Protein AF-A0A4R4YKB8-F1 (afdb_monomer)

Nearest PDB structures (foldseek):
  5j60-assembly3_B  TM=6.628E-01  e=6.840E+00  Gloeobacter violaceus PCC 7421

Structure (mmCIF, N/CA/C/O backbone):
data_AF-A0A4R4YKB8-F1
#
_entry.id   AF-A0A4R4YKB8-F1
#
loop_
_atom_site.group_PDB
_atom_site.id
_atom_site.type_symbol
_atom_site.label_atom_id
_atom_site.label_alt_id
_atom_site.label_comp_id
_atom_site.label_asym_id
_atom_site.label_entity_id
_atom_site.label_seq_id
_atom_site.pdbx_PDB_ins_code
_atom_site.Cartn_x
_atom_site.Cartn_y
_atom_site.Cartn_z
_atom_site.occupancy
_atom_site.B_iso_or_equiv
_atom_site.auth_seq_id
_atom_site.auth_comp_id
_atom_site.auth_asym_id
_atom_site.auth_atom_id
_atom_site.pdbx_PDB_model_num
ATOM 1 N N . MET A 1 1 ? 16.520 19.336 -12.513 1.00 54.56 1 MET A N 1
ATOM 2 C CA . MET A 1 1 ? 17.257 18.142 -12.962 1.00 54.56 1 MET A CA 1
ATOM 3 C C . MET A 1 1 ? 18.213 17.716 -11.868 1.00 54.56 1 MET A C 1
ATOM 5 O O . MET A 1 1 ? 18.776 18.587 -11.212 1.00 54.56 1 MET A O 1
ATOM 9 N N . HIS A 1 2 ? 18.324 16.413 -11.619 1.00 65.62 2 HIS A N 1
ATOM 10 C CA . HIS A 1 2 ? 19.392 15.874 -10.780 1.00 65.62 2 HIS A CA 1
ATOM 11 C C . HIS A 1 2 ? 20.683 15.887 -11.615 1.00 65.62 2 HIS A C 1
ATOM 13 O O . HIS A 1 2 ? 20.592 15.575 -12.800 1.00 65.62 2 HIS A O 1
ATOM 19 N N . PRO A 1 3 ? 21.843 16.277 -11.063 1.00 76.94 3 PRO A N 1
ATOM 20 C CA . PRO A 1 3 ? 23.078 16.416 -11.842 1.00 76.94 3 PRO A CA 1
ATOM 21 C C . PRO A 1 3 ? 23.581 15.104 -12.471 1.00 76.94 3 PRO A C 1
ATOM 23 O O . PRO A 1 3 ? 24.388 15.168 -13.389 1.00 76.94 3 PRO A O 1
ATOM 26 N N . ASP A 1 4 ? 23.070 13.949 -12.032 1.00 82.44 4 ASP A N 1
ATOM 27 C CA . ASP A 1 4 ? 23.545 12.628 -12.467 1.00 82.44 4 ASP A CA 1
ATOM 28 C C . ASP A 1 4 ? 22.617 11.922 -13.480 1.00 82.44 4 ASP A C 1
ATOM 30 O O . ASP A 1 4 ? 22.760 10.724 -13.709 1.00 82.44 4 ASP A O 1
ATOM 34 N N . ILE A 1 5 ? 21.640 12.624 -14.071 1.00 81.31 5 ILE A N 1
ATOM 35 C CA . ILE A 1 5 ? 20.732 12.051 -15.081 1.00 81.31 5 ILE A CA 1
ATOM 36 C C . ILE A 1 5 ? 20.982 12.748 -16.420 1.00 81.31 5 ILE A C 1
ATOM 38 O O . ILE A 1 5 ? 20.761 13.955 -16.533 1.00 81.31 5 ILE A O 1
ATOM 42 N N . ALA A 1 6 ? 21.443 11.983 -17.410 1.00 84.50 6 ALA A N 1
ATOM 43 C CA . ALA A 1 6 ? 21.543 12.434 -18.795 1.00 84.50 6 ALA A CA 1
ATOM 44 C C . ALA A 1 6 ? 20.150 12.488 -19.445 1.00 84.50 6 ALA A C 1
ATOM 46 O O . ALA A 1 6 ? 19.267 11.711 -19.084 1.00 84.50 6 ALA A O 1
ATOM 47 N N . ASP A 1 7 ? 19.9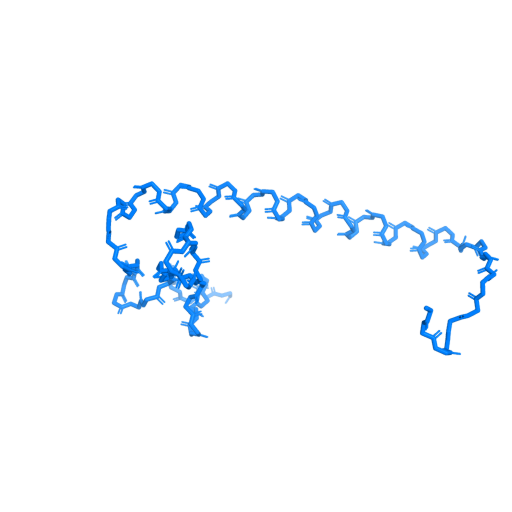56 13.414 -20.382 1.00 86.75 7 ASP A N 1
ATOM 48 C CA . ASP A 1 7 ? 18.690 13.631 -21.102 1.00 86.75 7 ASP A CA 1
ATOM 49 C C . ASP A 1 7 ? 18.669 12.828 -22.414 1.00 86.75 7 ASP A C 1
ATOM 51 O O . ASP A 1 7 ? 18.423 13.374 -23.485 1.00 86.75 7 ASP A O 1
ATOM 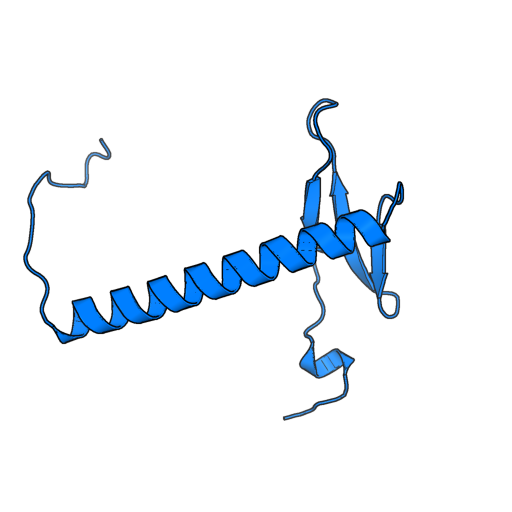55 N N . ASP A 1 8 ? 19.017 11.541 -22.323 1.00 91.50 8 ASP A N 1
ATOM 56 C CA . ASP A 1 8 ? 19.110 10.625 -23.459 1.00 91.50 8 ASP A CA 1
ATOM 57 C C . ASP A 1 8 ? 18.114 9.469 -23.295 1.00 91.50 8 ASP A C 1
ATOM 59 O O . ASP A 1 8 ? 17.928 8.935 -22.197 1.00 91.50 8 ASP A O 1
ATOM 63 N N . ASP A 1 9 ? 17.514 9.051 -24.407 1.00 93.31 9 ASP A N 1
ATOM 64 C CA . ASP A 1 9 ? 16.636 7.886 -24.470 1.00 93.31 9 ASP A CA 1
ATOM 65 C C . ASP A 1 9 ? 17.434 6.624 -24.838 1.00 93.31 9 ASP A C 1
ATOM 67 O O . ASP A 1 9 ? 18.354 6.667 -25.660 1.00 93.31 9 ASP A O 1
ATOM 71 N N . ILE A 1 10 ? 17.059 5.480 -24.260 1.00 95.69 10 ILE A N 1
ATOM 72 C CA . ILE A 1 10 ? 17.585 4.164 -24.646 1.00 95.69 10 ILE A CA 1
ATOM 73 C C . ILE A 1 10 ? 16.442 3.214 -24.987 1.00 95.69 10 ILE A C 1
ATOM 75 O O . ILE A 1 10 ? 15.389 3.238 -24.348 1.00 95.69 10 ILE A O 1
ATOM 79 N N . ASP A 1 11 ? 16.688 2.328 -25.946 1.00 94.69 11 ASP A N 1
ATOM 80 C CA . ASP A 1 11 ? 15.835 1.170 -26.180 1.00 94.69 11 ASP A CA 1
ATOM 81 C C . ASP A 1 11 ? 16.226 0.046 -25.214 1.00 94.69 11 ASP A C 1
ATOM 83 O O . ASP A 1 11 ? 17.403 -0.299 -25.073 1.00 94.69 11 ASP A O 1
ATOM 87 N N . LEU A 1 12 ? 15.230 -0.515 -24.531 1.00 95.06 12 LEU A N 1
ATOM 88 C CA . LEU A 1 12 ? 15.406 -1.674 -23.659 1.00 95.06 12 LEU A CA 1
ATOM 89 C C . LEU A 1 12 ? 15.283 -2.967 -24.465 1.00 95.06 12 LEU A C 1
ATOM 91 O O . LEU A 1 12 ? 14.560 -3.024 -25.459 1.00 95.06 12 LEU A O 1
ATOM 95 N N . ASP A 1 13 ? 15.950 -4.020 -24.000 1.00 96.88 13 ASP A N 1
ATOM 96 C CA . ASP A 1 13 ? 15.691 -5.372 -24.479 1.00 96.88 13 ASP A CA 1
ATOM 97 C C . ASP A 1 13 ? 14.316 -5.887 -24.010 1.00 96.88 13 ASP A C 1
ATOM 99 O O . ASP A 1 13 ? 13.744 -5.409 -23.020 1.00 96.88 13 ASP A O 1
ATOM 103 N N . ASP A 1 14 ? 13.797 -6.883 -24.729 1.00 96.50 14 ASP A N 1
ATOM 104 C CA . ASP A 1 14 ? 12.466 -7.447 -24.495 1.00 96.50 14 ASP A CA 1
ATOM 105 C C . ASP A 1 14 ? 12.311 -8.036 -23.084 1.00 96.50 14 ASP A C 1
ATOM 107 O O . ASP A 1 14 ? 11.233 -7.918 -22.494 1.00 96.50 14 ASP A O 1
ATOM 111 N N . ASP A 1 15 ? 13.365 -8.633 -22.519 1.00 97.56 15 ASP A N 1
ATOM 112 C CA . ASP A 1 15 ? 13.313 -9.268 -21.199 1.00 97.56 15 ASP A CA 1
ATOM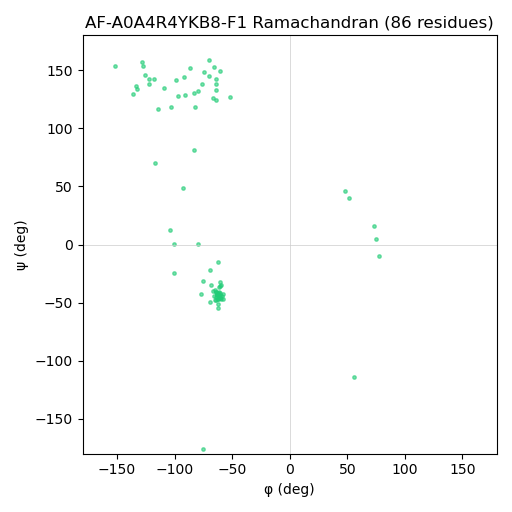 113 C C . ASP A 1 15 ? 13.158 -8.201 -20.105 1.00 97.56 15 ASP A C 1
ATOM 115 O O . ASP A 1 15 ? 12.240 -8.272 -19.278 1.00 97.56 15 ASP A O 1
ATOM 119 N N . THR A 1 16 ? 13.997 -7.161 -20.143 1.00 96.94 16 THR A N 1
ATOM 120 C CA . THR A 1 16 ? 13.946 -6.033 -19.203 1.00 96.94 16 THR A CA 1
ATOM 121 C C . THR A 1 16 ? 12.618 -5.284 -19.306 1.00 96.94 16 THR A C 1
ATOM 123 O O . THR A 1 16 ? 11.996 -4.966 -18.285 1.00 96.94 16 THR A O 1
ATOM 126 N N . ALA A 1 17 ? 12.148 -5.019 -20.529 1.00 97.62 17 ALA A N 1
ATOM 127 C CA . ALA A 1 17 ? 10.873 -4.345 -20.751 1.00 97.62 17 ALA A CA 1
ATOM 128 C C . ALA A 1 17 ? 9.692 -5.176 -20.223 1.00 97.62 17 ALA A C 1
ATOM 130 O O . ALA A 1 17 ? 8.803 -4.638 -19.556 1.00 97.62 17 ALA A O 1
ATOM 131 N N . THR A 1 18 ? 9.691 -6.488 -20.473 1.00 97.75 18 THR A N 1
ATOM 132 C CA . THR A 1 18 ? 8.613 -7.390 -20.047 1.00 97.75 18 THR A CA 1
ATOM 133 C C . THR A 1 18 ? 8.520 -7.481 -18.528 1.00 97.75 18 THR A C 1
ATOM 135 O O . THR A 1 18 ? 7.431 -7.305 -17.976 1.00 97.75 18 THR A O 1
ATOM 138 N N . GLU A 1 19 ? 9.644 -7.691 -17.839 1.00 97.62 19 GLU A N 1
ATOM 139 C CA . GLU A 1 19 ? 9.682 -7.773 -16.374 1.00 97.62 19 GLU A CA 1
ATOM 140 C C . GLU A 1 19 ? 9.224 -6.459 -15.723 1.00 97.62 19 GLU A C 1
ATOM 142 O O . GLU A 1 19 ? 8.403 -6.447 -14.796 1.00 97.62 19 GLU A O 1
ATOM 147 N N . TYR A 1 20 ? 9.695 -5.321 -16.243 1.00 97.31 20 TYR A N 1
ATOM 148 C CA . TYR A 1 20 ? 9.281 -4.016 -15.736 1.00 97.31 20 TYR A CA 1
AT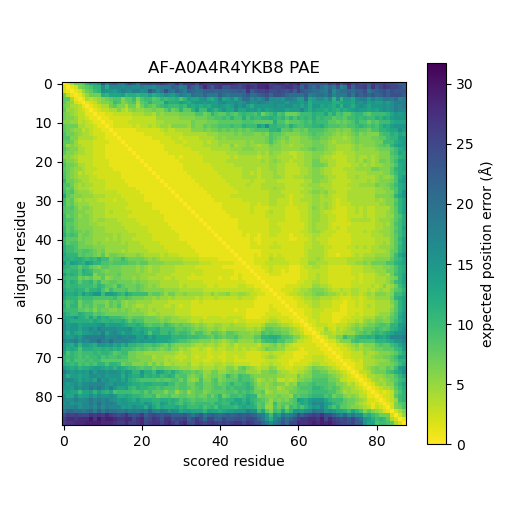OM 149 C C . TYR A 1 20 ? 7.775 -3.784 -15.920 1.00 97.31 20 TYR A C 1
ATOM 151 O O . TYR A 1 20 ? 7.086 -3.372 -14.986 1.00 97.31 20 TYR A O 1
ATOM 159 N N . LEU A 1 21 ? 7.231 -4.074 -17.104 1.00 98.06 21 LEU A N 1
ATOM 160 C CA . LEU A 1 21 ? 5.808 -3.874 -17.381 1.00 98.06 21 LEU A CA 1
ATOM 161 C C . LEU A 1 21 ? 4.918 -4.811 -16.557 1.00 98.06 21 LEU A C 1
ATOM 163 O O . LEU A 1 21 ? 3.878 -4.374 -16.052 1.00 98.06 21 LEU A O 1
ATOM 167 N N . ALA A 1 22 ? 5.326 -6.071 -16.388 1.00 97.75 22 ALA A N 1
ATOM 168 C CA . ALA A 1 22 ? 4.613 -7.042 -15.565 1.00 97.75 22 ALA A CA 1
ATOM 169 C C . ALA A 1 22 ? 4.568 -6.590 -14.098 1.00 97.75 22 ALA A C 1
ATOM 171 O O . ALA A 1 22 ? 3.483 -6.404 -13.536 1.00 97.75 22 ALA A O 1
ATOM 172 N N . SER A 1 23 ? 5.731 -6.309 -13.506 1.00 97.19 23 SER A N 1
ATOM 173 C CA . SER A 1 23 ? 5.829 -5.850 -12.117 1.00 97.19 23 SER A CA 1
ATOM 174 C C . SER A 1 23 ? 5.103 -4.517 -11.889 1.00 97.19 23 SER A C 1
ATOM 176 O O . SER A 1 23 ? 4.432 -4.341 -10.868 1.00 97.19 23 SER A O 1
ATOM 178 N N . PHE A 1 24 ? 5.135 -3.596 -12.858 1.00 97.44 24 PHE A N 1
ATOM 179 C CA . PHE A 1 24 ? 4.386 -2.340 -12.797 1.00 97.44 24 PHE A CA 1
ATOM 180 C C . PHE A 1 24 ? 2.868 -2.566 -12.782 1.00 97.44 2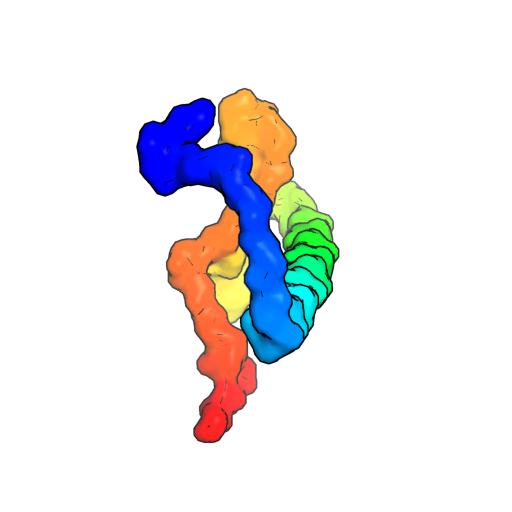4 PHE A C 1
ATOM 182 O O . PHE A 1 24 ? 2.146 -1.959 -11.980 1.00 97.44 24 PHE A O 1
ATOM 189 N N . ALA A 1 25 ? 2.360 -3.452 -13.641 1.00 97.31 25 ALA A N 1
ATOM 190 C CA . ALA A 1 25 ? 0.939 -3.787 -13.688 1.00 97.31 25 ALA A CA 1
ATOM 191 C C . ALA A 1 25 ? 0.464 -4.450 -12.383 1.00 97.31 25 ALA A C 1
ATOM 193 O O . ALA A 1 25 ? -0.612 -4.120 -11.859 1.00 97.31 25 ALA A O 1
ATOM 194 N N . GLU A 1 26 ? 1.279 -5.342 -11.822 1.00 97.12 26 GLU A N 1
ATOM 195 C CA . GLU A 1 26 ? 1.028 -5.978 -10.531 1.00 97.12 26 GLU A CA 1
ATOM 196 C C . GLU A 1 26 ? 1.026 -4.964 -9.387 1.00 97.12 26 GLU A C 1
ATOM 198 O O . GLU A 1 26 ? 0.072 -4.930 -8.600 1.00 97.12 26 GLU A O 1
ATOM 203 N N . ALA A 1 27 ? 2.031 -4.085 -9.331 1.00 95.88 27 ALA A N 1
ATOM 204 C CA . ALA A 1 27 ? 2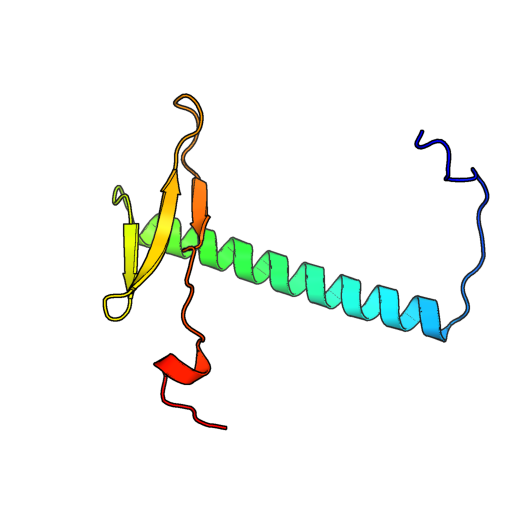.134 -3.030 -8.330 1.00 95.88 27 ALA A CA 1
ATOM 205 C C . ALA A 1 27 ? 0.911 -2.105 -8.367 1.00 95.88 27 ALA A C 1
ATOM 207 O O . ALA A 1 27 ? 0.278 -1.871 -7.334 1.00 95.88 27 ALA A O 1
ATOM 208 N N . LYS A 1 28 ? 0.503 -1.660 -9.561 1.00 97.25 28 LYS A N 1
ATOM 209 C CA . LYS A 1 28 ? -0.686 -0.816 -9.747 1.00 97.25 28 LYS A CA 1
ATOM 210 C C . LYS A 1 28 ? -1.963 -1.518 -9.283 1.00 97.25 28 LYS A C 1
ATOM 212 O O . LYS A 1 28 ? -2.818 -0.918 -8.627 1.00 97.25 28 LYS A O 1
ATOM 217 N N . THR A 1 29 ? -2.090 -2.808 -9.583 1.00 96.12 29 THR A N 1
ATOM 218 C CA . THR A 1 29 ? -3.232 -3.620 -9.148 1.00 96.12 29 THR A CA 1
ATOM 219 C C . THR A 1 29 ? -3.253 -3.789 -7.626 1.00 96.12 29 THR A C 1
ATOM 221 O O . THR A 1 29 ? -4.306 -3.641 -6.994 1.00 96.12 29 THR A O 1
ATOM 224 N N . ALA A 1 30 ? -2.104 -4.076 -7.013 1.00 95.25 30 ALA A N 1
ATOM 225 C CA . ALA A 1 30 ? -1.962 -4.207 -5.567 1.00 95.25 30 ALA A CA 1
ATOM 226 C C . ALA A 1 30 ? -2.259 -2.884 -4.843 1.00 95.25 30 ALA A C 1
ATOM 228 O O . ALA A 1 30 ? -2.990 -2.876 -3.847 1.00 95.25 30 ALA A O 1
ATOM 229 N N . GLU A 1 31 ? -1.777 -1.760 -5.372 1.00 95.62 31 GLU A N 1
ATOM 230 C CA . GLU A 1 31 ? -2.043 -0.423 -4.843 1.00 95.62 31 GLU A CA 1
ATOM 231 C C . GLU A 1 31 ? -3.536 -0.075 -4.893 1.00 95.62 31 GLU A C 1
ATOM 233 O O . GLU A 1 31 ? -4.100 0.386 -3.893 1.00 95.62 31 GLU A O 1
ATOM 238 N N . ALA A 1 32 ? -4.211 -0.354 -6.013 1.00 95.62 32 ALA A N 1
ATOM 239 C CA . ALA A 1 32 ? -5.649 -0.134 -6.147 1.00 95.62 32 ALA A CA 1
ATOM 240 C C . ALA A 1 32 ? -6.446 -0.956 -5.119 1.00 95.62 32 ALA A C 1
ATOM 242 O O . ALA A 1 32 ? -7.321 -0.425 -4.422 1.00 95.62 32 ALA A O 1
ATOM 243 N N . ARG A 1 33 ? -6.103 -2.242 -4.955 1.00 95.81 33 ARG A N 1
ATOM 244 C CA . ARG A 1 33 ? -6.710 -3.121 -3.940 1.00 95.81 33 ARG A CA 1
ATOM 245 C C . ARG A 1 33 ? -6.482 -2.588 -2.525 1.00 95.81 33 ARG A C 1
ATOM 247 O O . ARG A 1 33 ? -7.424 -2.518 -1.734 1.00 95.81 33 ARG A O 1
ATOM 254 N N . HIS A 1 34 ? -5.256 -2.179 -2.207 1.00 93.56 34 HIS A N 1
ATOM 255 C CA . HIS A 1 34 ? -4.907 -1.633 -0.898 1.00 93.56 34 HIS A CA 1
ATOM 256 C C . HIS A 1 34 ? -5.630 -0.309 -0.610 1.00 93.56 34 HIS A C 1
ATOM 258 O O . HIS A 1 34 ? -6.115 -0.099 0.503 1.00 93.56 34 HIS A O 1
ATOM 264 N N . THR A 1 35 ? -5.780 0.555 -1.613 1.00 93.88 35 THR A N 1
ATOM 265 C CA . THR A 1 35 ? -6.536 1.810 -1.509 1.00 93.88 35 THR A CA 1
ATOM 266 C C . THR A 1 35 ? -8.008 1.545 -1.205 1.00 93.88 35 THR A C 1
ATOM 268 O O . THR A 1 35 ? -8.553 2.109 -0.254 1.00 93.88 35 THR A O 1
ATOM 271 N N . ALA A 1 36 ? -8.640 0.614 -1.924 1.00 94.00 36 ALA A N 1
ATOM 272 C CA . ALA A 1 36 ? -10.014 0.206 -1.641 1.00 94.00 36 ALA A CA 1
ATOM 273 C C . ALA A 1 36 ? -10.165 -0.375 -0.220 1.00 94.00 36 ALA A C 1
ATOM 275 O O . ALA A 1 36 ? -11.119 -0.047 0.492 1.00 94.00 36 ALA A O 1
ATOM 276 N N . ALA A 1 37 ? -9.210 -1.197 0.227 1.00 94.81 37 ALA A N 1
ATOM 277 C CA . ALA A 1 37 ? -9.194 -1.745 1.583 1.00 94.81 37 ALA A CA 1
ATOM 278 C C . ALA A 1 37 ? -9.050 -0.652 2.657 1.00 94.81 37 ALA A C 1
ATOM 280 O O . ALA A 1 37 ? -9.778 -0.675 3.652 1.00 94.81 37 ALA A O 1
ATOM 281 N N . LYS A 1 38 ? -8.179 0.344 2.442 1.00 92.62 38 LYS A N 1
ATOM 282 C CA . LYS A 1 38 ? -8.049 1.514 3.326 1.00 92.62 38 LYS A CA 1
ATOM 283 C C . LYS A 1 38 ? -9.358 2.285 3.437 1.00 92.62 38 LYS A C 1
ATOM 285 O O . LYS A 1 38 ? -9.749 2.625 4.551 1.00 92.62 38 LYS A O 1
ATOM 290 N N . SER A 1 39 ? -10.057 2.520 2.328 1.00 93.12 39 SER A N 1
ATOM 291 C CA . SER A 1 39 ? -11.357 3.203 2.344 1.00 93.12 39 SER A CA 1
ATOM 292 C C . SER A 1 39 ? -12.393 2.434 3.163 1.00 93.12 39 SER A C 1
ATOM 294 O O . SER A 1 39 ? -13.050 3.014 4.026 1.00 93.12 39 SER A O 1
ATOM 296 N N . ARG A 1 40 ? -12.484 1.111 2.978 1.00 95.25 40 ARG A N 1
ATOM 297 C CA . ARG A 1 40 ? -13.372 0.255 3.786 1.00 95.25 40 ARG A CA 1
ATOM 298 C C . ARG A 1 40 ? -13.017 0.302 5.272 1.00 95.25 40 ARG A C 1
ATOM 300 O O . ARG A 1 40 ? -13.908 0.435 6.105 1.00 95.25 40 ARG A O 1
ATOM 307 N N . LEU A 1 41 ? -11.727 0.247 5.608 1.00 95.00 41 LEU A N 1
ATOM 308 C CA . LEU A 1 41 ? -11.267 0.362 6.991 1.00 95.00 41 LEU A CA 1
ATOM 309 C C . LEU A 1 41 ? -11.598 1.739 7.583 1.00 95.00 41 LEU A C 1
ATOM 311 O O . LEU A 1 41 ? -12.040 1.820 8.724 1.00 95.00 41 LEU A O 1
ATOM 315 N N . ALA A 1 42 ? -11.428 2.818 6.816 1.00 92.94 42 ALA A N 1
ATOM 316 C CA . ALA A 1 42 ? -11.760 4.169 7.258 1.00 92.94 42 ALA A CA 1
ATOM 317 C C . ALA A 1 42 ? -13.256 4.312 7.568 1.00 92.94 42 ALA A C 1
ATOM 319 O O . ALA A 1 42 ? -13.595 4.907 8.591 1.00 92.94 42 ALA A O 1
ATOM 320 N N . ILE A 1 43 ? -14.121 3.726 6.734 1.00 94.44 43 ILE A N 1
ATOM 321 C CA . ILE A 1 43 ? -15.569 3.663 6.971 1.00 94.44 43 ILE A CA 1
ATOM 322 C C . ILE A 1 43 ? -15.857 2.870 8.251 1.00 94.44 43 ILE A C 1
ATOM 324 O O . ILE A 1 43 ? -16.521 3.386 9.145 1.00 94.44 43 ILE A O 1
ATOM 328 N N . ALA A 1 44 ? -15.296 1.663 8.385 1.00 95.75 44 ALA A N 1
ATOM 329 C CA . ALA A 1 44 ? -15.498 0.809 9.558 1.00 95.75 44 ALA A CA 1
ATOM 330 C C . ALA A 1 44 ? -15.010 1.452 10.869 1.00 95.75 44 ALA A C 1
ATOM 332 O O . ALA A 1 44 ? -15.587 1.227 11.928 1.00 95.75 44 ALA A O 1
ATOM 333 N N . MET A 1 45 ? -13.960 2.276 10.811 1.00 95.25 45 MET A N 1
ATOM 334 C CA . MET A 1 45 ? -13.473 3.025 11.969 1.00 95.25 45 MET A CA 1
ATOM 335 C C . MET A 1 45 ? -14.436 4.132 12.417 1.00 95.25 45 MET A C 1
ATOM 337 O O . MET A 1 45 ? -14.333 4.568 13.562 1.00 95.25 45 MET A O 1
ATOM 341 N N . GLY A 1 46 ? -15.335 4.627 11.559 1.00 92.94 46 GLY A N 1
ATOM 342 C CA . GLY A 1 46 ? -16.200 5.763 11.884 1.00 92.94 46 GLY A CA 1
ATOM 343 C C . GLY A 1 46 ? -15.375 6.979 12.312 1.00 92.94 46 GLY A C 1
ATOM 344 O O . GLY A 1 46 ? -14.600 7.515 11.519 1.00 92.94 46 GLY A O 1
ATOM 345 N N . THR A 1 47 ? -15.499 7.393 13.576 1.00 92.00 47 THR A N 1
ATOM 346 C CA . THR A 1 47 ? -14.722 8.484 14.203 1.00 92.00 47 THR A CA 1
ATOM 347 C C . THR A 1 47 ? -13.557 7.991 15.072 1.00 92.00 47 THR A C 1
ATOM 349 O O . THR A 1 47 ? -12.821 8.799 15.641 1.00 92.00 47 THR A O 1
ATOM 352 N N . ALA A 1 48 ? -13.349 6.676 15.176 1.00 95.75 48 ALA A N 1
ATOM 353 C CA . ALA A 1 48 ? -12.313 6.099 16.018 1.00 95.75 48 ALA A CA 1
ATOM 354 C C . ALA A 1 48 ? -10.905 6.492 15.549 1.00 95.75 48 ALA A C 1
ATOM 356 O O . ALA A 1 48 ? -10.586 6.515 14.359 1.00 95.75 48 ALA A O 1
ATOM 357 N N . ARG A 1 49 ? -10.011 6.734 16.515 1.00 93.94 49 ARG A N 1
ATOM 358 C CA . ARG A 1 49 ? -8.608 7.073 16.235 1.00 93.94 49 ARG A CA 1
ATOM 359 C C . ARG A 1 49 ? -7.771 5.867 15.797 1.00 93.94 49 ARG A C 1
ATOM 361 O O . ARG A 1 49 ? -6.817 6.041 15.045 1.00 93.94 49 ARG A O 1
ATOM 368 N N . ARG A 1 50 ? -8.070 4.656 16.280 1.00 95.06 50 ARG A N 1
ATOM 369 C CA . ARG A 1 50 ? -7.237 3.454 16.074 1.00 95.06 50 ARG A CA 1
ATOM 370 C C . ARG A 1 50 ? -8.076 2.248 15.663 1.00 95.06 50 ARG A C 1
ATOM 372 O O . ARG A 1 50 ? -9.089 1.976 16.298 1.00 95.06 50 ARG A O 1
ATOM 379 N N . ALA A 1 51 ? -7.596 1.500 14.674 1.00 94.75 51 ALA A N 1
ATOM 380 C CA . ALA A 1 51 ? -8.083 0.164 14.350 1.00 94.75 51 ALA A CA 1
ATOM 381 C C . ALA A 1 51 ? -7.182 -0.885 15.007 1.00 94.75 51 ALA A C 1
ATOM 383 O O . ALA A 1 51 ? -5.957 -0.857 14.843 1.00 94.75 51 ALA A O 1
ATOM 384 N N . ARG A 1 52 ? -7.791 -1.818 15.743 1.00 92.62 52 ARG A N 1
ATOM 385 C CA . ARG A 1 52 ? -7.092 -2.925 16.400 1.00 92.62 52 ARG A CA 1
ATOM 386 C C . ARG A 1 52 ? -7.644 -4.260 15.927 1.00 92.62 52 ARG A C 1
ATOM 388 O O . ARG A 1 52 ? -8.852 -4.404 15.787 1.00 92.62 52 ARG A O 1
ATOM 395 N N . TRP A 1 53 ? -6.764 -5.238 15.763 1.00 89.31 53 TRP A N 1
ATOM 396 C CA . TRP A 1 53 ? -7.121 -6.625 15.495 1.00 89.31 53 TRP A CA 1
ATOM 397 C C . TRP A 1 53 ? -6.252 -7.542 16.356 1.00 89.31 53 TRP A C 1
ATOM 399 O O . TRP A 1 53 ? -5.038 -7.355 16.427 1.00 89.31 53 TRP A O 1
ATOM 409 N N . ARG A 1 54 ? -6.883 -8.484 17.074 1.00 87.25 54 ARG A N 1
ATOM 410 C CA . ARG A 1 54 ? -6.213 -9.412 18.011 1.00 87.25 54 ARG A CA 1
ATOM 411 C C . ARG A 1 54 ? -5.249 -8.710 18.982 1.00 87.25 54 ARG A C 1
ATOM 413 O O . ARG A 1 54 ? -4.102 -9.106 19.151 1.00 87.25 54 ARG A O 1
ATOM 420 N N . GLY A 1 55 ? -5.701 -7.600 19.567 1.00 86.88 55 GLY A N 1
ATOM 421 C CA . GLY A 1 55 ? -4.920 -6.799 20.519 1.00 86.88 55 GLY A CA 1
ATOM 422 C C . GLY A 1 55 ? -3.842 -5.894 19.902 1.00 86.88 55 GLY A C 1
ATOM 423 O O . GLY A 1 55 ? -3.334 -5.015 20.594 1.00 86.88 55 GLY A O 1
ATOM 424 N N . LYS A 1 56 ? -3.533 -6.023 18.605 1.00 88.94 56 LYS A N 1
ATOM 425 C CA . LYS A 1 56 ? -2.508 -5.224 17.912 1.00 88.94 56 LYS A CA 1
ATOM 426 C C . LYS A 1 56 ? -3.135 -4.068 17.133 1.00 88.94 56 LYS A C 1
ATOM 428 O O . LYS A 1 56 ? -4.197 -4.218 16.534 1.00 88.94 56 LYS A O 1
ATOM 433 N N . THR A 1 57 ? -2.490 -2.900 17.131 1.00 92.44 57 THR A N 1
ATOM 434 C CA . THR A 1 57 ? -2.945 -1.747 16.329 1.00 92.44 57 THR A CA 1
ATOM 435 C C . THR A 1 57 ? -2.456 -1.898 14.895 1.00 92.44 57 THR A C 1
ATOM 437 O O . THR A 1 57 ? -1.251 -1.892 14.661 1.00 92.44 57 THR A O 1
ATOM 440 N N . ILE A 1 58 ? -3.387 -1.992 13.948 1.00 93.69 58 ILE A N 1
ATOM 441 C CA . ILE A 1 58 ? -3.080 -2.194 12.523 1.00 93.69 58 ILE A CA 1
ATOM 442 C C . ILE A 1 58 ? -3.171 -0.896 11.713 1.00 93.69 58 ILE A C 1
ATOM 444 O O . ILE A 1 58 ? -2.498 -0.752 10.699 1.00 93.69 58 ILE A O 1
ATOM 448 N N . ALA A 1 59 ? -3.947 0.085 12.181 1.00 94.69 59 ALA A N 1
ATOM 449 C CA . ALA A 1 59 ? -4.000 1.410 11.574 1.00 94.69 59 ALA A CA 1
ATOM 450 C C . ALA A 1 59 ? -4.351 2.489 12.602 1.00 94.69 59 ALA A C 1
ATOM 452 O O . ALA A 1 59 ? -5.018 2.236 13.609 1.00 94.69 59 ALA A O 1
ATOM 453 N N . THR A 1 60 ? -3.909 3.713 12.340 1.00 94.94 60 THR A N 1
ATOM 454 C CA . THR A 1 60 ? -4.232 4.908 13.121 1.00 94.94 60 THR A CA 1
ATOM 455 C C . THR A 1 60 ? -4.645 6.026 12.178 1.00 94.94 60 THR A C 1
ATOM 457 O O . THR A 1 60 ? -3.966 6.289 11.188 1.00 94.94 60 THR A O 1
ATOM 460 N N . ARG A 1 61 ? -5.739 6.712 12.503 1.00 94.25 61 ARG A N 1
ATOM 461 C CA . ARG A 1 61 ? -6.149 7.926 11.804 1.00 94.25 61 ARG A CA 1
ATOM 462 C C . ARG A 1 61 ? -5.336 9.110 12.316 1.00 94.25 61 ARG A C 1
ATOM 464 O O . ARG A 1 61 ? -5.197 9.297 13.527 1.00 94.25 61 ARG A O 1
ATOM 471 N N . GLN A 1 62 ? -4.802 9.893 11.391 1.00 92.56 62 GLN A N 1
ATOM 472 C CA . GLN A 1 62 ? -4.035 11.098 11.672 1.00 92.56 62 GLN A CA 1
ATOM 473 C C . GLN A 1 62 ? -4.608 12.274 10.890 1.00 92.56 62 GLN A C 1
ATOM 475 O O . GLN A 1 62 ? -5.216 12.092 9.840 1.00 92.56 62 GLN A O 1
ATOM 480 N N . THR A 1 63 ? -4.408 13.475 11.414 1.00 91.31 63 THR A N 1
ATOM 481 C CA . THR A 1 63 ? -4.663 14.737 10.723 1.00 91.31 63 THR A CA 1
ATOM 482 C C . THR A 1 63 ? -3.359 15.515 10.711 1.00 91.31 63 THR A C 1
ATOM 484 O O . THR A 1 63 ? -2.631 15.538 11.705 1.00 91.31 63 THR A O 1
ATOM 487 N N . LYS A 1 64 ? -3.042 16.146 9.583 1.00 89.38 64 LYS A N 1
ATOM 488 C CA . LYS A 1 64 ? -1.897 17.052 9.486 1.00 89.38 64 LYS A CA 1
ATOM 489 C C . LYS A 1 64 ? -2.437 18.475 9.503 1.00 89.38 64 LYS A C 1
ATOM 491 O O . LYS A 1 64 ? -3.232 18.821 8.636 1.00 89.38 64 LYS A O 1
ATOM 496 N N . ASN A 1 65 ? -2.050 19.264 10.506 1.00 89.06 65 ASN A N 1
ATOM 497 C CA . ASN A 1 65 ? -2.432 20.676 10.659 1.00 89.06 65 ASN A CA 1
ATOM 498 C C . ASN A 1 65 ? -3.950 20.942 10.563 1.00 89.06 65 ASN A C 1
ATOM 500 O O . ASN A 1 65 ? -4.373 21.900 9.928 1.00 89.06 65 ASN A O 1
ATOM 504 N N . GLY A 1 66 ? -4.781 20.067 11.141 1.00 85.44 66 GLY A N 1
ATOM 505 C CA . GLY A 1 66 ? -6.244 20.207 11.085 1.00 85.44 66 GLY A CA 1
ATOM 506 C C . GLY A 1 66 ? -6.890 19.861 9.734 1.00 85.44 66 GLY A C 1
ATOM 507 O O . GLY A 1 66 ? -8.099 20.007 9.598 1.00 85.44 66 GLY A O 1
ATOM 508 N N . GLY A 1 67 ? -6.117 19.381 8.754 1.00 88.31 67 GLY A N 1
ATOM 509 C CA . GLY A 1 67 ? -6.625 18.950 7.450 1.00 88.31 67 GLY A CA 1
ATOM 510 C C . GLY A 1 67 ? -7.345 17.596 7.465 1.00 88.31 67 GLY A C 1
ATOM 511 O O . GLY A 1 67 ? -7.507 16.959 8.511 1.00 88.31 67 GLY A O 1
ATOM 512 N N . THR A 1 68 ? -7.744 17.139 6.273 1.00 87.25 68 THR A N 1
ATOM 513 C CA . THR A 1 68 ? -8.500 15.895 6.065 1.00 87.25 68 THR A CA 1
ATOM 514 C C . THR A 1 68 ? -7.820 14.697 6.738 1.00 87.25 68 THR A C 1
ATOM 516 O O . THR A 1 68 ? -6.636 14.442 6.489 1.00 87.25 68 THR A O 1
ATOM 519 N N . PRO A 1 69 ? -8.540 13.933 7.581 1.00 88.31 69 PRO A N 1
ATOM 520 C CA . PRO A 1 69 ? -7.965 12.767 8.227 1.00 88.31 69 PRO A CA 1
ATOM 521 C C . PRO A 1 69 ? -7.561 11.678 7.227 1.00 88.31 69 PRO A C 1
ATOM 523 O O . PRO A 1 69 ? -8.327 11.334 6.331 1.00 88.31 69 PRO A O 1
ATOM 526 N N . TYR A 1 70 ? -6.397 11.069 7.440 1.00 89.44 70 TYR A N 1
ATOM 527 C CA . TYR A 1 70 ? -5.879 9.959 6.638 1.00 89.44 70 TYR A CA 1
ATOM 528 C C . TYR A 1 70 ? -5.466 8.778 7.523 1.00 89.44 70 TYR A C 1
ATOM 530 O O . TYR A 1 70 ? -5.209 8.928 8.721 1.00 89.44 70 TYR A O 1
ATOM 538 N N . LEU A 1 71 ? -5.429 7.576 6.940 1.00 92.62 71 LEU A N 1
ATOM 539 C CA . LEU A 1 71 ? -4.993 6.366 7.636 1.00 92.62 71 LEU A CA 1
ATOM 540 C C . LEU A 1 71 ? -3.497 6.132 7.462 1.00 92.62 71 LEU A C 1
ATOM 542 O O . LEU A 1 71 ? -2.986 6.054 6.346 1.00 92.62 71 LEU A O 1
ATOM 546 N N . VAL A 1 72 ? -2.826 5.931 8.590 1.00 92.56 72 VAL A N 1
ATOM 547 C CA . VAL A 1 72 ? -1.434 5.494 8.674 1.00 92.56 72 VAL A CA 1
ATOM 548 C C . VAL A 1 72 ? -1.408 4.066 9.198 1.00 92.56 72 VAL A C 1
ATOM 550 O O 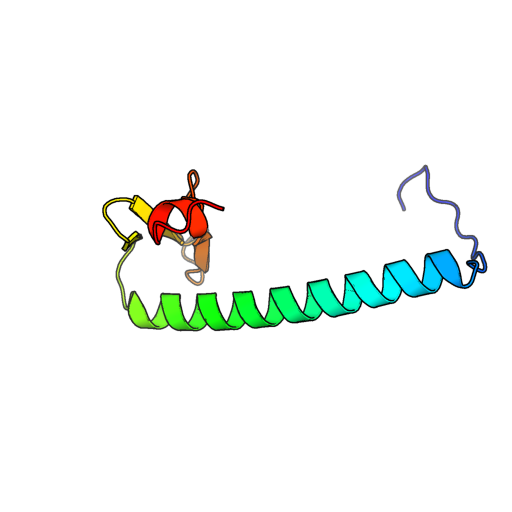. VAL A 1 72 ? -2.109 3.742 10.161 1.00 92.56 72 VAL A O 1
ATOM 553 N N . ALA A 1 73 ? -0.611 3.208 8.565 1.00 91.44 73 ALA A N 1
ATOM 554 C CA . ALA A 1 73 ? -0.439 1.831 9.007 1.00 91.44 73 ALA A CA 1
ATOM 555 C C . ALA A 1 73 ? 0.262 1.765 10.379 1.00 91.44 73 ALA A C 1
ATOM 557 O O . ALA A 1 73 ? 1.003 2.672 10.764 1.00 91.44 73 ALA A O 1
ATOM 558 N N . GLY A 1 74 ? 0.001 0.705 11.146 1.00 87.00 74 GLY A N 1
ATOM 559 C CA . GLY A 1 74 ? 0.717 0.446 12.396 1.00 87.00 74 GLY A CA 1
ATOM 560 C C . GLY A 1 74 ? 2.222 0.257 12.160 1.00 87.00 74 GLY A C 1
ATOM 561 O O . GLY A 1 74 ? 2.623 -0.233 11.114 1.00 87.00 74 GLY A O 1
ATOM 562 N N . ARG A 1 75 ? 3.065 0.628 13.133 1.00 80.25 75 ARG A N 1
ATOM 563 C CA . ARG A 1 75 ? 4.531 0.470 13.016 1.00 80.25 75 ARG A CA 1
ATOM 564 C C . ARG A 1 75 ? 4.983 -0.995 13.024 1.00 80.25 75 ARG A C 1
ATOM 566 O O . ARG A 1 75 ? 5.908 -1.338 12.309 1.00 80.25 75 ARG A O 1
ATOM 573 N N . ASN A 1 76 ? 4.296 -1.840 13.795 1.00 80.62 76 AS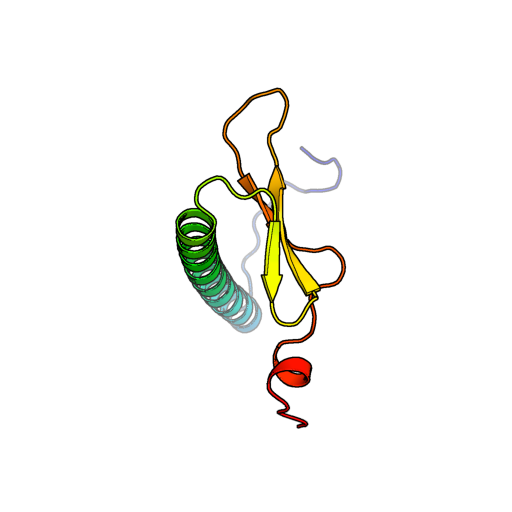N A N 1
ATOM 574 C CA . ASN A 1 76 ? 4.578 -3.272 13.911 1.00 80.62 76 ASN A CA 1
ATOM 575 C C . ASN A 1 76 ? 3.373 -4.054 13.391 1.00 80.62 76 ASN A C 1
ATOM 577 O O . ASN A 1 76 ? 2.604 -4.621 14.177 1.00 80.62 76 ASN A O 1
ATOM 581 N N . LEU A 1 77 ? 3.156 -3.997 12.074 1.00 82.50 77 LEU A N 1
ATOM 582 C CA . LEU A 1 77 ? 2.111 -4.795 11.450 1.00 82.50 77 LEU A CA 1
ATOM 583 C C . LEU A 1 77 ? 2.457 -6.275 11.625 1.00 82.50 77 LEU A C 1
ATOM 585 O O . LEU A 1 77 ? 3.551 -6.692 11.256 1.00 82.50 77 LEU A O 1
ATOM 589 N N . PRO A 1 78 ? 1.555 -7.067 12.209 1.00 77.06 78 PRO A N 1
ATOM 590 C CA . PRO A 1 78 ? 1.779 -8.496 12.313 1.00 77.06 78 PRO A CA 1
ATOM 591 C C . PRO A 1 78 ? 1.685 -9.144 10.922 1.00 77.06 78 PRO A C 1
ATOM 593 O O . PRO A 1 78 ? 0.876 -8.711 10.096 1.00 77.06 78 PRO A O 1
ATOM 596 N N . ASN A 1 79 ? 2.489 -10.178 10.666 1.00 81.88 79 ASN A N 1
ATOM 597 C CA . ASN A 1 79 ? 2.374 -10.951 9.433 1.00 81.88 79 ASN A CA 1
ATOM 598 C C . ASN A 1 79 ? 1.009 -11.656 9.415 1.00 81.88 79 ASN A C 1
ATOM 600 O O . ASN A 1 79 ? 0.584 -12.246 10.412 1.00 81.88 79 ASN A O 1
ATOM 604 N N . LEU A 1 80 ? 0.301 -11.574 8.287 1.00 80.00 80 LEU A N 1
ATOM 605 C CA . LEU A 1 80 ? -1.012 -12.190 8.145 1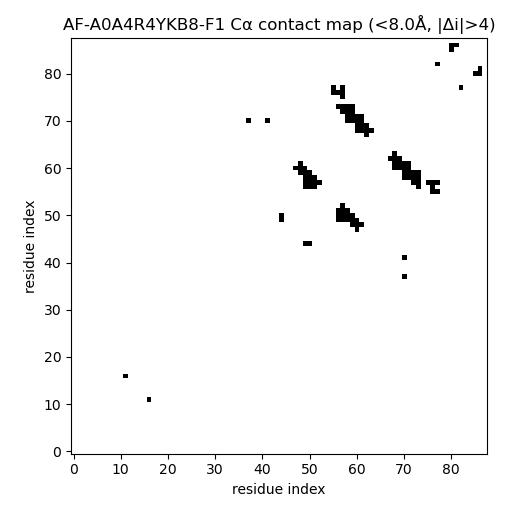.00 80.00 80 LEU A CA 1
ATOM 606 C C . LEU A 1 80 ? -0.952 -13.703 8.394 1.00 80.00 80 LEU A C 1
ATOM 608 O O . LEU A 1 80 ? -1.813 -14.211 9.110 1.00 80.00 80 LEU A O 1
ATOM 612 N N . ALA A 1 81 ? 0.071 -14.386 7.869 1.00 78.81 81 ALA A N 1
ATOM 613 C CA . ALA A 1 81 ? 0.257 -15.832 8.008 1.00 78.81 81 ALA A CA 1
ATOM 614 C C . ALA A 1 81 ? 0.385 -16.256 9.484 1.00 78.81 81 ALA A C 1
ATOM 616 O O . ALA A 1 81 ? -0.338 -17.138 9.950 1.00 78.81 81 ALA A O 1
ATOM 617 N N . GLU A 1 82 ? 1.207 -15.532 10.250 1.00 74.50 82 GLU A N 1
ATOM 618 C CA . GLU A 1 82 ? 1.397 -15.754 11.691 1.00 74.50 82 GLU A CA 1
ATOM 619 C C . GLU A 1 82 ? 0.099 -15.571 12.486 1.00 74.50 82 GLU A C 1
ATOM 621 O O . GLU A 1 82 ? -0.150 -16.265 13.469 1.00 74.50 82 GLU A O 1
ATOM 626 N N . LEU A 1 83 ? -0.753 -14.628 12.078 1.00 69.75 83 LEU A N 1
ATOM 627 C CA . LEU A 1 83 ? -2.006 -14.358 12.779 1.00 69.75 83 LEU A CA 1
ATOM 628 C C . LEU A 1 83 ? -3.060 -15.407 12.472 1.00 69.75 83 LEU A C 1
ATOM 630 O O . LEU A 1 83 ? -3.780 -15.815 13.374 1.00 69.75 83 LEU A O 1
ATOM 634 N N . ILE A 1 84 ? -3.207 -15.836 11.225 1.00 78.69 84 ILE A N 1
ATOM 635 C CA . ILE A 1 84 ? -4.244 -16.816 10.875 1.00 78.69 84 ILE A CA 1
ATOM 636 C C . ILE A 1 84 ? -3.842 -18.253 11.231 1.00 78.69 84 ILE A C 1
ATOM 638 O O . ILE A 1 84 ? -4.648 -19.156 11.043 1.00 78.69 84 ILE A O 1
ATOM 642 N N . GLY A 1 85 ? -2.646 -18.454 11.799 1.00 69.44 85 GLY A N 1
ATOM 643 C CA . GLY A 1 85 ? -2.135 -19.775 12.167 1.00 69.44 85 GLY A CA 1
ATOM 644 C C . GLY A 1 85 ? -1.720 -20.611 10.958 1.00 69.44 85 GLY A C 1
ATOM 645 O O . GLY A 1 85 ? -1.568 -21.820 11.085 1.00 69.44 85 GLY A O 1
ATOM 646 N N . ALA A 1 86 ? -1.542 -19.979 9.795 1.00 55.81 86 ALA A N 1
ATOM 647 C CA . ALA A 1 86 ? -0.975 -20.623 8.622 1.00 55.81 86 ALA A CA 1
ATOM 648 C C . ALA A 1 86 ? 0.550 -20.580 8.763 1.00 55.81 86 ALA A C 1
ATOM 650 O O . ALA A 1 86 ? 1.213 -19.679 8.252 1.00 55.81 86 ALA A O 1
ATOM 651 N N . THR A 1 87 ? 1.103 -21.514 9.532 1.00 48.44 87 THR A N 1
ATOM 652 C CA . THR A 1 87 ? 2.511 -21.882 9.373 1.00 48.44 87 THR A CA 1
ATOM 653 C C . THR A 1 87 ? 2.655 -22.539 8.005 1.00 48.44 87 THR A C 1
ATOM 655 O O . THR A 1 87 ? 1.878 -23.443 7.693 1.00 48.44 87 THR A O 1
ATOM 658 N N . ALA A 1 88 ? 3.580 -22.020 7.194 1.00 48.97 88 ALA A N 1
ATOM 659 C CA . ALA A 1 88 ? 4.008 -22.642 5.944 1.00 48.97 88 ALA A CA 1
ATOM 660 C C . ALA A 1 88 ? 4.478 -24.087 6.166 1.00 48.97 88 ALA A C 1
ATOM 662 O O . ALA A 1 88 ? 4.981 -24.367 7.281 1.00 48.97 88 ALA A O 1
#

Secondary structure (DSSP, 8-state):
--TT--S---PPPHHHHHHHHHHHHHHHHHHHHHHHHHHHHHHHHTT-SEEEETTEEEEEEE-STT---EEEE-TTPPPHHHHHT---

pLDDT: mean 88.85, std 10.75, range [48.44, 98.06]

Radius of gyration: 19.57 Å; Cα contacts (8 Å, |Δi|>4): 55; chains: 1; bounding box: 40×43×47 Å

Sequence (88 aa):
MHPDIADDDIDLDDDTATEYLASFAEAKTAEARHTAAKSRLAIAMGTARRARWRGKTIATRQTKNGGTPYLVAGRNLPNLAELIGATA

Mean predicted aligned error: 7.04 Å

Organism: NCBI:txid2530383

Foldseek 3Di:
DPPPDDPDDDDDDPVVVVVVVVVVVVVVVVVVVVVVVQVVVCVVCPPPQFDDDPNHTQWGWDDDPPDDIGIDGDPCHDDPCVVVVNDD

Solvent-accessible surface area (backbone atoms only — not comparable to full-atom values): 5569 Å² total; per-residue (Å²): 132,64,96,88,63,80,99,72,89,80,88,74,54,71,68,64,48,50,52,52,52,50,53,49,53,51,50,53,51,52,49,52,53,51,51,54,50,49,52,54,50,50,59,75,43,66,86,53,55,65,44,69,56,96,91,40,55,52,32,34,55,45,58,64,94,86,44,82,73,44,82,41,72,32,93,74,61,76,57,67,45,74,72,74,65,52,74,129